Protein AF-A0A9X0CJM6-F1 (afdb_monomer_lite)

Secondary structure (DSSP, 8-state):
--------TTEEESS-TTHHHHHHHHHH--TT-HHHHHHHHHHTTT-EEEETT-SSEEEE--TTT-TTS-HHHHHHHIIIII-S-EEEEEEEE-SS--SEEEEEEETTT--EEEEEEPTTSSB-EEEEEESSHHHHHHH-----EEE--BS--STT--SS--HHHHHHHHHHHT-

Radius of gyration: 16.83 Å; chains: 1; bounding box: 58×31×42 Å

Foldseek 3Di:
DDDLPDFDPQKDWPDCPCVVVLLVLLLVQQLVDVVSLVVNLVVQAQTWIRGRVDPFIWGFHFCVGCVPDDPLNQVCCCVPPVVADKGWGTWGDDPDPDFTWTWIAGNVQQWIWIWTQDPQNQWTWIFGQARHSSRCRRVNGDRPDIDTDGPPPDPPPPGDPDVVVSVVVCVVSVD

pLDDT: mean 79.49, std 16.31, range [35.06, 95.75]

Structure (mmCIF, N/CA/C/O backbone):
data_AF-A0A9X0CJM6-F1
#
_entry.id   AF-A0A9X0CJM6-F1
#
loop_
_atom_site.group_PDB
_atom_site.id
_atom_site.type_symbol
_atom_site.label_atom_id
_atom_site.label_alt_id
_atom_site.label_comp_id
_atom_site.label_asym_id
_atom_site.label_entity_id
_atom_site.label_seq_id
_atom_site.pdbx_PDB_ins_code
_atom_site.Cartn_x
_atom_site.Cartn_y
_atom_site.Cartn_z
_atom_site.occupancy
_atom_site.B_iso_or_equiv
_atom_site.auth_seq_id
_atom_site.auth_comp_id
_atom_site.auth_asym_id
_atom_site.auth_atom_id
_atom_site.pdbx_PDB_model_num
ATOM 1 N N . MET A 1 1 ? -30.898 -2.591 -1.773 1.00 40.44 1 MET A N 1
ATOM 2 C CA . MET A 1 1 ? -30.148 -1.679 -0.890 1.00 40.44 1 MET A CA 1
ATOM 3 C C . MET A 1 1 ? -29.529 -2.550 0.181 1.00 40.44 1 MET A C 1
ATOM 5 O O . MET A 1 1 ? -30.269 -3.082 0.992 1.00 40.44 1 MET A O 1
ATOM 9 N N . ALA A 1 2 ? -28.234 -2.824 0.069 1.00 35.06 2 ALA A N 1
ATOM 10 C CA . ALA A 1 2 ? -27.467 -3.553 1.071 1.00 35.06 2 ALA A CA 1
ATOM 11 C C . ALA A 1 2 ? -26.334 -2.612 1.483 1.00 35.06 2 ALA A C 1
ATOM 13 O O . ALA A 1 2 ? -25.638 -2.110 0.599 1.00 35.06 2 ALA A O 1
ATOM 14 N N . ASP A 1 3 ? -26.249 -2.312 2.777 1.00 41.66 3 ASP A N 1
ATOM 15 C CA . ASP A 1 3 ? -25.261 -1.412 3.367 1.00 41.66 3 ASP A CA 1
ATOM 16 C C . ASP A 1 3 ? -23.844 -1.834 2.978 1.00 41.66 3 ASP A C 1
ATOM 18 O O . ASP A 1 3 ? -23.377 -2.927 3.289 1.00 41.66 3 ASP A O 1
ATOM 22 N N . SER A 1 4 ? -23.158 -0.948 2.265 1.00 44.81 4 SER A N 1
ATOM 23 C CA . SER A 1 4 ? -21.775 -1.098 1.818 1.00 44.81 4 SER A CA 1
ATOM 24 C C . SER A 1 4 ? -20.768 -0.606 2.867 1.00 44.81 4 SER A C 1
ATOM 26 O O . SER A 1 4 ? -19.720 -0.077 2.498 1.00 44.81 4 SER A O 1
ATOM 28 N N . ASP A 1 5 ? -21.076 -0.729 4.162 1.00 57.91 5 ASP A N 1
ATOM 29 C CA . ASP A 1 5 ? -20.301 -0.112 5.253 1.00 57.91 5 ASP A CA 1
ATOM 30 C C . ASP A 1 5 ? -19.555 -1.079 6.182 1.00 57.91 5 ASP A C 1
ATOM 32 O O . ASP A 1 5 ? -18.778 -0.624 7.022 1.00 57.91 5 ASP A O 1
ATOM 36 N N . ASP A 1 6 ? -19.656 -2.392 5.974 1.00 79.75 6 ASP A N 1
ATOM 37 C CA . ASP A 1 6 ? -18.930 -3.346 6.812 1.00 79.75 6 ASP A CA 1
ATOM 38 C C . ASP A 1 6 ? -17.485 -3.549 6.335 1.00 79.75 6 ASP A C 1
ATOM 40 O O . ASP A 1 6 ? -17.207 -4.089 5.259 1.00 79.75 6 ASP A O 1
ATOM 44 N N . ILE A 1 7 ? -16.540 -3.119 7.175 1.00 87.50 7 ILE A N 1
ATOM 45 C CA . ILE A 1 7 ? -15.137 -3.528 7.088 1.00 87.50 7 ILE A CA 1
ATOM 46 C C . ILE A 1 7 ? -15.078 -5.050 7.233 1.00 87.50 7 ILE A C 1
ATOM 48 O O . ILE A 1 7 ? -15.658 -5.611 8.164 1.00 87.50 7 ILE A O 1
ATOM 52 N N . SER A 1 8 ? -14.354 -5.713 6.331 1.00 87.56 8 SER A N 1
ATOM 53 C CA . SER A 1 8 ? -14.168 -7.162 6.358 1.00 87.56 8 SER A CA 1
ATOM 54 C C . SER A 1 8 ? -13.665 -7.621 7.725 1.00 87.56 8 SER A C 1
ATOM 56 O O . SER A 1 8 ? -12.760 -7.017 8.309 1.00 87.56 8 SER A O 1
ATOM 58 N N . SER A 1 9 ? -14.161 -8.771 8.186 1.00 87.25 9 SER A N 1
ATOM 59 C CA . SER A 1 9 ? -13.638 -9.457 9.372 1.00 87.25 9 SER A CA 1
ATOM 60 C C . SER A 1 9 ? -12.164 -9.858 9.237 1.00 87.25 9 SER A C 1
ATOM 62 O O . SER A 1 9 ? -11.556 -10.279 10.215 1.00 87.25 9 SER A O 1
ATOM 64 N N . SER A 1 10 ? -11.578 -9.728 8.042 1.00 88.44 10 SER A N 1
ATOM 65 C CA . SER A 1 10 ? -10.143 -9.886 7.812 1.00 88.44 10 SER A CA 1
ATOM 66 C C . SER A 1 10 ? -9.292 -8.833 8.524 1.00 88.44 10 SER A C 1
ATOM 68 O O . SER A 1 10 ? -8.096 -9.067 8.670 1.00 88.44 10 SER A O 1
ATOM 70 N N . PHE A 1 11 ? -9.859 -7.699 8.949 1.00 91.38 11 PHE A N 1
ATOM 71 C CA . PHE A 1 11 ? -9.109 -6.603 9.562 1.00 91.38 11 PHE A CA 1
ATOM 72 C C . PHE A 1 11 ? -9.387 -6.467 11.053 1.00 91.38 11 PHE A C 1
ATOM 74 O O . PHE A 1 11 ? -10.519 -6.228 11.483 1.00 91.38 11 PHE A O 1
ATOM 81 N N . GLN A 1 12 ? -8.319 -6.503 11.840 1.00 91.75 12 GLN A N 1
ATOM 82 C CA . GLN A 1 12 ? -8.362 -6.222 13.265 1.00 91.75 12 GLN A CA 1
ATOM 83 C C . GLN A 1 12 ? -7.329 -5.152 13.614 1.00 91.75 12 GLN A C 1
ATOM 85 O O . GLN A 1 12 ? -6.145 -5.293 13.333 1.00 91.75 12 GLN A O 1
ATOM 90 N N . LEU A 1 13 ? -7.778 -4.069 14.248 1.00 92.25 13 LEU A N 1
ATOM 91 C CA . LEU A 1 13 ? -6.876 -3.073 14.820 1.00 92.25 13 LEU A CA 1
ATOM 92 C C . LEU A 1 13 ? -6.300 -3.651 16.121 1.00 92.25 13 LEU A C 1
ATOM 94 O O . LEU A 1 13 ? -7.068 -4.120 16.963 1.00 92.25 13 LEU A O 1
ATOM 98 N N . ALA A 1 14 ? -4.973 -3.664 16.268 1.00 90.38 14 ALA A N 1
ATOM 99 C CA . ALA A 1 14 ? -4.318 -4.235 17.450 1.00 90.38 14 ALA A CA 1
ATOM 100 C C . ALA A 1 14 ? -4.677 -3.465 18.732 1.00 90.38 14 ALA A C 1
ATOM 102 O O . ALA A 1 14 ? -4.882 -4.066 19.783 1.00 90.38 14 ALA A O 1
ATOM 103 N N . ASP A 1 15 ? -4.799 -2.143 18.614 1.00 89.81 15 ASP A N 1
ATOM 104 C CA . ASP A 1 15 ? -5.375 -1.276 19.634 1.00 89.81 15 ASP A CA 1
ATOM 105 C C . ASP A 1 15 ? -6.744 -0.776 19.138 1.00 89.81 15 ASP A C 1
ATOM 107 O O . ASP A 1 15 ? -6.785 -0.015 18.171 1.00 89.81 15 ASP A O 1
ATOM 111 N N . PRO A 1 16 ? -7.864 -1.211 19.743 1.00 86.25 16 PRO A N 1
ATOM 112 C CA . PRO A 1 16 ? -9.210 -0.933 19.248 1.00 86.25 16 PRO A CA 1
ATOM 113 C C . PRO A 1 16 ? -9.686 0.508 19.485 1.00 86.25 16 PRO A C 1
ATOM 115 O O . PRO A 1 16 ? -10.790 0.845 19.046 1.00 86.25 16 PRO A O 1
ATOM 118 N N . GLU A 1 17 ? -8.909 1.354 20.165 1.00 89.69 17 GLU A N 1
ATOM 119 C CA . GLU A 1 17 ? -9.258 2.763 20.352 1.00 89.69 17 GLU A CA 1
ATOM 120 C C . GLU A 1 17 ? -9.481 3.464 19.000 1.00 89.69 17 GLU A C 1
ATOM 122 O O . GLU A 1 17 ? -8.700 3.298 18.058 1.00 89.69 17 GLU A O 1
ATOM 127 N N . ASP A 1 18 ? -10.576 4.226 18.899 1.00 87.31 18 ASP A N 1
ATOM 128 C CA . ASP A 1 18 ? -10.994 4.960 17.698 1.00 87.31 18 ASP A CA 1
ATOM 129 C C . ASP A 1 18 ? -11.147 4.109 16.421 1.00 87.31 18 ASP A C 1
ATOM 131 O O . ASP A 1 18 ? -11.126 4.648 15.309 1.00 87.31 18 ASP A O 1
ATOM 135 N N . LYS A 1 19 ? -11.366 2.790 16.551 1.00 90.12 19 LYS A N 1
ATOM 136 C CA . LYS A 1 19 ? -11.514 1.849 15.423 1.00 90.12 19 LYS A CA 1
ATOM 137 C C . LYS A 1 19 ? -12.444 2.366 14.319 1.00 90.12 19 LYS A C 1
ATOM 139 O O . LYS A 1 19 ? -12.079 2.339 13.144 1.00 90.12 19 LYS A O 1
ATOM 144 N N . GLU A 1 20 ? -13.637 2.835 14.677 1.00 90.56 20 GLU A N 1
ATOM 145 C CA . GLU A 1 20 ? -14.625 3.328 13.707 1.00 90.56 20 GLU A CA 1
ATOM 146 C C . GLU A 1 20 ? -14.107 4.550 12.942 1.00 90.56 20 GLU A C 1
ATOM 148 O O . GLU A 1 20 ? -14.182 4.603 11.714 1.00 90.56 20 GLU A O 1
ATOM 153 N N . ARG A 1 21 ? -13.504 5.509 13.656 1.00 92.44 21 ARG A N 1
ATOM 154 C CA . ARG A 1 21 ? -12.935 6.723 13.062 1.00 92.44 21 ARG A CA 1
ATOM 155 C C . ARG A 1 21 ? -11.744 6.398 12.162 1.00 92.44 21 ARG A C 1
ATOM 157 O O . ARG A 1 21 ? -11.639 6.967 11.075 1.00 92.44 21 ARG A O 1
ATOM 164 N N . PHE A 1 22 ? -10.882 5.476 12.590 1.00 94.56 22 PHE A N 1
ATOM 165 C CA . PHE A 1 22 ? -9.747 4.989 11.811 1.00 94.56 22 PHE A CA 1
ATOM 166 C C . PHE A 1 22 ? -10.204 4.421 10.464 1.00 94.56 22 PHE A C 1
ATOM 168 O O . PHE A 1 22 ? -9.774 4.900 9.413 1.00 94.56 22 PHE A O 1
ATOM 175 N N . PHE A 1 23 ? -11.123 3.451 10.476 1.00 93.25 23 PHE A N 1
ATOM 176 C CA . PHE A 1 23 ? -11.592 2.815 9.245 1.00 93.25 23 PHE A CA 1
ATOM 177 C C . PHE A 1 23 ? -12.414 3.759 8.365 1.00 93.25 23 PHE A C 1
ATOM 179 O O . PHE A 1 23 ? -12.264 3.727 7.144 1.00 93.25 23 PHE A O 1
ATOM 186 N N . ALA A 1 24 ? -13.220 4.648 8.955 1.00 91.62 24 ALA A N 1
ATOM 187 C CA . ALA A 1 24 ? -13.959 5.660 8.202 1.00 91.62 24 ALA A CA 1
ATOM 188 C C . ALA A 1 24 ? -13.023 6.609 7.438 1.00 91.62 24 ALA A C 1
ATOM 190 O O . ALA A 1 24 ? -13.311 6.970 6.294 1.00 91.62 24 ALA A O 1
ATOM 191 N N . ARG A 1 25 ? -11.892 6.994 8.048 1.00 94.19 25 ARG A N 1
ATOM 192 C CA . AR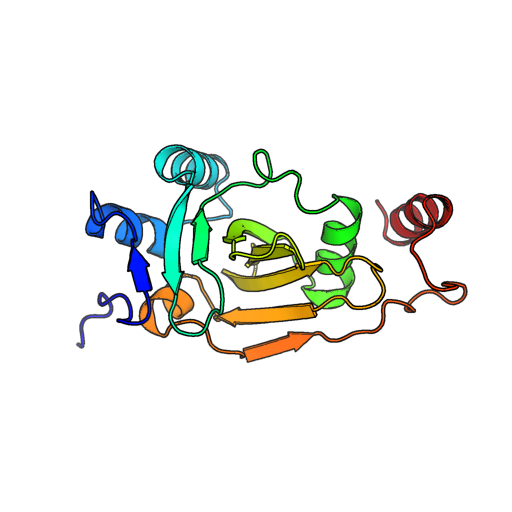G A 1 25 ? -10.871 7.814 7.384 1.00 94.19 25 ARG A CA 1
ATOM 193 C C . ARG A 1 25 ? -10.071 7.027 6.358 1.00 94.19 25 ARG A C 1
ATOM 195 O O . ARG A 1 25 ? -9.908 7.521 5.251 1.00 94.19 25 ARG A O 1
ATOM 202 N N . LEU A 1 26 ? -9.637 5.806 6.674 1.00 93.38 26 LEU A N 1
ATOM 203 C CA . LEU A 1 26 ? -8.869 4.977 5.741 1.00 93.38 26 LEU A CA 1
ATOM 204 C C . LEU A 1 26 ? -9.677 4.636 4.476 1.00 93.38 26 LEU A C 1
ATOM 206 O O . LEU A 1 26 ? -9.142 4.704 3.374 1.00 93.38 26 LEU A O 1
ATOM 210 N N . LYS A 1 27 ? -10.978 4.343 4.611 1.00 90.69 27 LYS A N 1
ATOM 211 C CA . LYS A 1 27 ? -11.883 4.070 3.477 1.00 90.69 27 LYS A CA 1
ATOM 212 C C . LYS A 1 27 ? -12.010 5.259 2.522 1.00 90.69 27 LYS A C 1
ATOM 214 O O . LYS A 1 27 ? -12.133 5.061 1.318 1.00 90.69 27 LYS A O 1
ATOM 219 N N . LYS A 1 28 ? -11.994 6.484 3.055 1.00 89.94 28 LYS A N 1
ATOM 220 C CA . LYS A 1 28 ? -12.171 7.733 2.295 1.00 89.94 28 LYS A CA 1
ATOM 221 C C . LYS A 1 28 ? -10.856 8.426 1.939 1.00 89.94 28 LYS A C 1
ATOM 223 O O . LYS A 1 28 ? -10.901 9.506 1.362 1.00 89.94 28 LYS A O 1
ATOM 228 N N . LEU A 1 29 ? -9.719 7.818 2.280 1.00 93.12 29 LEU A N 1
ATOM 229 C CA . LEU A 1 29 ? -8.408 8.435 2.157 1.00 93.12 29 LEU A CA 1
ATOM 230 C C . LEU A 1 29 ? -8.088 8.768 0.699 1.00 93.12 29 LEU A C 1
ATOM 232 O O . LEU A 1 29 ? -7.868 7.876 -0.127 1.00 93.12 29 LEU A O 1
ATOM 236 N N . ASN A 1 30 ? -7.995 10.058 0.392 1.00 92.19 30 ASN A N 1
ATOM 237 C CA . ASN A 1 30 ? -7.549 10.516 -0.913 1.00 92.19 30 ASN A CA 1
ATOM 238 C C . ASN A 1 30 ? -6.025 10.689 -0.949 1.00 92.19 30 ASN A C 1
ATOM 240 O O . ASN A 1 30 ? -5.483 11.732 -0.585 1.00 92.19 30 ASN A O 1
ATOM 244 N N . VAL A 1 31 ? -5.323 9.688 -1.480 1.00 93.25 31 VAL A N 1
ATOM 245 C CA . VAL A 1 31 ? -3.854 9.709 -1.605 1.00 93.25 31 VAL A CA 1
ATOM 246 C C . VAL A 1 31 ? -3.313 10.756 -2.592 1.00 93.25 31 VAL A C 1
ATOM 248 O O . VAL A 1 31 ? -2.110 11.027 -2.607 1.00 93.25 31 VAL A O 1
ATOM 251 N N . ASN A 1 32 ? -4.179 11.370 -3.407 1.00 93.62 32 ASN A N 1
ATOM 252 C CA . ASN A 1 32 ? -3.818 12.493 -4.276 1.00 93.62 32 ASN A CA 1
ATOM 253 C C . ASN A 1 32 ? -3.865 13.847 -3.562 1.00 93.62 32 ASN A C 1
ATOM 255 O O . ASN A 1 32 ? -3.411 14.835 -4.134 1.00 93.62 32 ASN A O 1
ATOM 259 N N . ASN A 1 33 ? -4.393 13.904 -2.337 1.00 94.50 33 ASN A N 1
ATOM 260 C CA . ASN A 1 33 ? -4.401 15.091 -1.494 1.00 94.50 33 ASN A CA 1
ATOM 261 C C . ASN A 1 33 ? -3.284 14.975 -0.438 1.00 94.50 33 ASN A C 1
ATOM 263 O O . ASN A 1 33 ? -3.477 14.302 0.577 1.00 94.50 33 ASN A O 1
ATOM 267 N N . PRO A 1 34 ? -2.113 15.617 -0.632 1.00 91.44 34 PRO A N 1
ATOM 268 C CA . PRO A 1 34 ? -0.973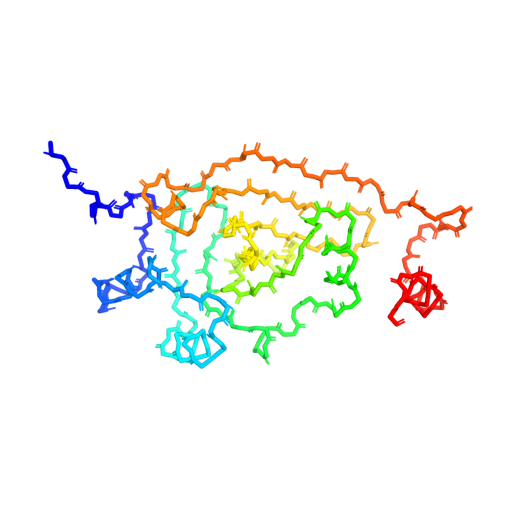 15.437 0.265 1.00 91.44 34 PRO A CA 1
ATOM 269 C C . PRO A 1 34 ? -1.269 15.864 1.702 1.00 91.44 34 PRO A C 1
ATOM 271 O O . PRO A 1 34 ? -0.795 15.224 2.632 1.00 91.44 34 PRO A O 1
ATOM 274 N N . SER A 1 35 ? -2.068 16.915 1.902 1.00 93.38 35 SER A N 1
ATOM 275 C CA . SER A 1 35 ? -2.432 17.387 3.241 1.00 93.38 35 SER A CA 1
ATOM 276 C C . SER A 1 35 ? -3.277 16.365 4.000 1.00 93.38 35 SER A C 1
ATOM 278 O O . SER A 1 35 ? -3.056 16.142 5.187 1.00 93.38 35 SER A O 1
ATOM 280 N N . GLU A 1 36 ? -4.223 15.722 3.317 1.00 93.88 36 GLU A N 1
ATOM 281 C CA . GLU A 1 36 ? -5.077 14.686 3.903 1.00 93.88 36 GLU A CA 1
ATOM 282 C C . GLU A 1 36 ? -4.300 13.400 4.181 1.00 93.88 36 GLU A C 1
ATOM 284 O O . GLU A 1 36 ? -4.426 12.836 5.268 1.00 93.88 36 GLU A O 1
ATOM 289 N N . LEU A 1 37 ? -3.461 12.976 3.230 1.00 93.88 37 LEU A N 1
ATOM 290 C CA . LEU A 1 37 ? -2.581 11.825 3.398 1.00 93.88 37 LEU A CA 1
ATOM 291 C C . LEU A 1 37 ? -1.625 12.026 4.574 1.00 93.88 37 LEU A C 1
ATOM 293 O O . LEU A 1 37 ? -1.553 11.165 5.445 1.00 93.88 37 LEU A O 1
ATOM 297 N N . ASN A 1 38 ? -0.934 13.166 4.632 1.00 93.44 38 ASN A N 1
ATOM 298 C CA . ASN A 1 38 ? 0.005 13.455 5.713 1.00 93.44 38 ASN A CA 1
ATOM 299 C C . ASN A 1 38 ? -0.717 13.515 7.063 1.00 93.44 38 ASN A C 1
ATOM 301 O O . ASN A 1 38 ? -0.288 12.850 7.995 1.00 93.44 38 ASN A O 1
ATOM 305 N N . SER A 1 39 ? -1.867 14.198 7.149 1.00 94.69 39 SER A N 1
ATOM 306 C CA . SER A 1 39 ? -2.665 14.213 8.382 1.00 94.69 39 SER A CA 1
ATOM 307 C C . SER A 1 39 ? -3.094 12.810 8.813 1.00 94.69 39 SER A C 1
ATOM 309 O O . SER A 1 39 ? -3.018 12.494 9.994 1.00 94.69 39 SER A O 1
ATOM 311 N N . PHE A 1 40 ? -3.539 11.952 7.890 1.00 95.50 40 PHE A N 1
ATOM 312 C CA . PHE A 1 40 ? -3.897 10.574 8.232 1.00 95.50 40 PHE A CA 1
ATOM 313 C C . PHE A 1 40 ? -2.693 9.794 8.772 1.00 95.50 40 PHE A C 1
ATOM 315 O O . PHE A 1 40 ? -2.812 9.094 9.777 1.00 95.50 40 PHE A O 1
ATOM 322 N N . LEU A 1 41 ? -1.544 9.914 8.106 1.00 94.00 41 LEU A N 1
ATOM 323 C CA . LEU A 1 41 ? -0.320 9.217 8.490 1.00 94.00 41 LEU A CA 1
ATOM 324 C C . LEU A 1 41 ? 0.228 9.707 9.829 1.00 94.00 41 LEU A C 1
ATOM 326 O O . LEU A 1 41 ? 0.737 8.882 10.578 1.00 94.00 41 LEU A O 1
ATOM 330 N N . ASP A 1 42 ? 0.090 10.993 10.145 1.00 93.56 42 ASP A N 1
ATOM 331 C CA . ASP A 1 42 ? 0.492 11.564 11.432 1.00 93.56 42 ASP A CA 1
ATOM 332 C C . ASP A 1 42 ? -0.449 11.117 12.560 1.00 93.56 42 ASP A C 1
ATOM 334 O O . ASP A 1 42 ? 0.012 10.667 13.610 1.00 93.56 42 ASP A O 1
ATOM 338 N N . ASP A 1 43 ? -1.764 11.168 12.327 1.00 94.12 43 ASP A N 1
ATOM 339 C CA . ASP A 1 43 ? -2.780 10.823 13.331 1.00 94.12 43 ASP A CA 1
ATOM 340 C C . ASP A 1 43 ? -2.775 9.328 13.694 1.00 94.12 43 ASP A C 1
ATOM 342 O O . ASP A 1 43 ? -3.096 8.953 14.823 1.00 94.12 43 ASP A O 1
ATOM 346 N N . TYR A 1 44 ? -2.436 8.460 12.737 1.00 94.31 44 TYR A N 1
ATOM 347 C CA . TYR A 1 44 ? -2.497 7.003 12.900 1.00 94.31 44 TYR A CA 1
ATOM 348 C C . TYR A 1 44 ? -1.149 6.310 12.748 1.00 94.31 44 TYR A C 1
ATOM 350 O O . TYR A 1 44 ? -1.096 5.088 12.589 1.00 94.31 44 TYR A O 1
ATOM 358 N N . LYS A 1 45 ? -0.055 7.066 12.822 1.00 91.88 45 LYS A N 1
ATOM 359 C CA . LYS A 1 45 ? 1.301 6.534 12.749 1.00 91.88 45 LYS A CA 1
ATOM 360 C C . LYS A 1 45 ? 1.489 5.379 13.733 1.00 91.88 45 LYS A C 1
ATOM 362 O O . LYS A 1 45 ? 1.105 5.465 14.897 1.00 91.88 45 LYS A O 1
ATOM 367 N N . TYR A 1 46 ? 2.091 4.294 13.264 1.00 91.56 46 TYR A N 1
ATOM 368 C CA . TYR A 1 46 ? 2.357 3.067 14.016 1.00 91.56 46 TYR A CA 1
ATOM 369 C C . TYR A 1 46 ? 1.127 2.290 14.499 1.00 91.56 46 TYR A C 1
ATOM 371 O O . TYR A 1 46 ? 1.292 1.263 15.166 1.00 91.56 46 TYR A O 1
ATOM 379 N N . ARG A 1 47 ? -0.096 2.699 14.130 1.00 92.94 47 ARG A N 1
ATOM 380 C CA . ARG A 1 47 ? -1.275 1.846 14.317 1.00 92.94 47 ARG A CA 1
ATOM 381 C C . ARG A 1 47 ? -1.054 0.550 13.541 1.00 92.94 47 ARG A C 1
ATOM 383 O O . ARG A 1 47 ? -0.689 0.571 12.364 1.00 92.94 47 ARG A O 1
ATOM 390 N N . LYS A 1 48 ? -1.259 -0.574 14.225 1.00 93.94 48 LYS A N 1
ATOM 391 C CA . LYS A 1 48 ? -1.078 -1.912 13.660 1.00 93.94 48 LYS A CA 1
ATOM 392 C C . LYS A 1 48 ? -2.423 -2.514 13.298 1.00 93.94 48 LYS A C 1
ATOM 394 O O . LYS A 1 48 ? -3.332 -2.577 14.129 1.00 93.94 48 LYS A O 1
ATOM 399 N N . LEU A 1 49 ? -2.516 -2.975 12.064 1.00 92.94 49 LEU A N 1
ATOM 400 C CA . LEU A 1 49 ? -3.639 -3.703 11.515 1.00 92.94 49 LEU A CA 1
ATOM 401 C C . LEU A 1 49 ? -3.205 -5.155 11.321 1.00 92.94 49 LEU A C 1
ATOM 403 O O . LEU A 1 49 ? -2.358 -5.458 10.484 1.00 92.94 49 LEU A O 1
ATOM 407 N N . ILE A 1 50 ? -3.797 -6.051 12.096 1.00 92.38 50 ILE A N 1
ATOM 408 C CA . ILE A 1 50 ? -3.686 -7.489 11.890 1.00 92.38 50 ILE A CA 1
ATOM 409 C C . ILE A 1 50 ? -4.601 -7.814 10.709 1.00 92.38 50 ILE A C 1
ATOM 411 O O . ILE A 1 50 ? -5.817 -7.595 10.775 1.00 92.38 50 ILE A O 1
ATOM 415 N N . VAL A 1 51 ? -4.012 -8.281 9.609 1.00 91.00 51 VAL A N 1
ATOM 416 C CA . VAL A 1 51 ? -4.731 -8.555 8.361 1.00 91.00 51 VAL A CA 1
ATOM 417 C C . VAL A 1 51 ? -4.707 -10.048 8.078 1.00 91.00 51 VAL A C 1
ATOM 419 O O . VAL A 1 51 ? -3.668 -10.627 7.773 1.00 91.00 51 VAL A O 1
ATOM 422 N N . THR A 1 52 ? -5.875 -10.680 8.127 1.00 86.25 52 THR A N 1
ATOM 423 C CA . THR A 1 52 ? -6.029 -12.081 7.729 1.00 86.25 52 THR A CA 1
ATOM 424 C C . THR A 1 52 ? -5.705 -12.220 6.242 1.00 86.25 52 THR A C 1
ATOM 426 O O . THR A 1 52 ? -6.327 -11.563 5.408 1.00 86.25 52 THR A O 1
ATOM 429 N N . GLY A 1 53 ? -4.738 -13.079 5.915 1.00 79.81 53 GLY A N 1
ATOM 430 C CA . GLY A 1 53 ? -4.197 -13.237 4.560 1.00 79.81 53 GLY A CA 1
ATOM 431 C C . GLY A 1 53 ? -2.807 -12.625 4.380 1.00 79.81 53 GLY A C 1
ATOM 432 O O . GLY A 1 53 ? -2.129 -12.962 3.412 1.00 79.81 53 GLY A O 1
ATOM 433 N N . PHE A 1 54 ? -2.348 -11.795 5.320 1.00 84.81 54 PHE A N 1
ATOM 434 C CA . PHE A 1 54 ? -0.937 -11.439 5.443 1.00 84.81 54 PHE A CA 1
ATOM 435 C C . PHE A 1 54 ? -0.269 -12.285 6.522 1.00 84.81 54 PHE A C 1
ATOM 437 O O . PHE A 1 54 ? -0.874 -12.628 7.535 1.00 84.81 54 PHE A O 1
ATOM 444 N N . ASN A 1 55 ? 1.013 -12.581 6.320 1.00 81.69 55 ASN A N 1
ATOM 445 C CA . ASN A 1 55 ? 1.847 -13.244 7.327 1.00 81.69 55 ASN A CA 1
ATOM 446 C C . ASN A 1 55 ? 2.426 -12.249 8.352 1.00 81.69 55 ASN A C 1
ATOM 448 O O . ASN A 1 55 ? 3.244 -12.626 9.189 1.00 81.69 55 ASN A O 1
ATOM 452 N N . ARG A 1 56 ? 2.069 -10.966 8.231 1.00 88.31 56 ARG A N 1
ATOM 453 C CA . ARG A 1 56 ? 2.657 -9.827 8.936 1.00 88.31 56 ARG A CA 1
ATOM 454 C C . ARG A 1 56 ? 1.602 -8.761 9.189 1.00 88.31 56 ARG A C 1
ATOM 456 O O . ARG A 1 56 ? 0.639 -8.650 8.429 1.00 88.31 56 ARG A O 1
ATOM 463 N N . ASP A 1 57 ? 1.827 -7.951 10.214 1.00 91.31 57 ASP A N 1
ATOM 464 C CA . ASP A 1 57 ? 0.926 -6.856 10.552 1.00 91.31 57 ASP A CA 1
ATOM 465 C C . ASP A 1 57 ? 1.179 -5.668 9.626 1.00 91.31 57 ASP A C 1
ATOM 467 O O . ASP A 1 57 ? 2.324 -5.278 9.396 1.00 91.31 57 ASP A O 1
ATOM 471 N N . LEU A 1 58 ? 0.112 -5.044 9.133 1.00 93.19 58 LEU A N 1
ATOM 472 C CA . LEU A 1 58 ? 0.208 -3.771 8.431 1.00 93.19 58 LEU A CA 1
ATOM 473 C C . LEU A 1 58 ? 0.364 -2.647 9.454 1.00 93.19 58 LEU A C 1
ATOM 475 O O . LEU A 1 58 ? -0.546 -2.360 10.229 1.00 93.19 58 LEU A O 1
ATOM 479 N N . VAL A 1 59 ? 1.509 -1.983 9.434 1.00 93.25 59 VAL A N 1
ATOM 480 C CA . VAL A 1 59 ? 1.804 -0.822 10.270 1.00 93.25 59 VAL A CA 1
ATOM 481 C C . VAL A 1 59 ? 1.626 0.440 9.442 1.00 93.25 59 VAL A C 1
ATOM 483 O O . VAL A 1 59 ? 2.283 0.604 8.412 1.00 93.25 59 VAL A O 1
ATOM 486 N N . ILE A 1 60 ? 0.752 1.338 9.893 1.00 94.06 60 ILE A N 1
ATOM 487 C CA . ILE A 1 60 ? 0.516 2.619 9.223 1.00 94.06 60 ILE A CA 1
ATOM 488 C C . ILE A 1 60 ? 1.738 3.512 9.403 1.00 94.06 60 ILE A C 1
ATOM 490 O O . ILE A 1 60 ? 2.108 3.877 10.519 1.00 94.06 60 ILE A O 1
ATOM 494 N N . VAL A 1 61 ? 2.388 3.850 8.296 1.00 91.25 61 VAL A N 1
ATOM 495 C CA . VAL A 1 61 ? 3.576 4.700 8.287 1.00 91.25 61 VAL A CA 1
ATOM 496 C C . VAL A 1 61 ? 3.771 5.298 6.899 1.00 91.25 61 VAL A C 1
ATOM 498 O O . VAL A 1 61 ? 3.550 4.642 5.879 1.00 91.25 61 VAL A O 1
ATOM 501 N N . GLY A 1 62 ? 4.161 6.570 6.875 1.00 85.19 62 GLY A N 1
ATOM 502 C CA . GLY A 1 62 ? 4.500 7.289 5.657 1.00 85.19 62 GLY A CA 1
ATOM 503 C C . GLY A 1 62 ? 5.956 7.108 5.254 1.00 85.19 62 GLY A C 1
ATOM 504 O O . GLY A 1 62 ? 6.819 6.799 6.074 1.00 85.19 62 GLY A O 1
ATOM 505 N N . ARG A 1 63 ? 6.250 7.423 3.994 1.00 80.25 63 ARG A N 1
ATOM 506 C CA . ARG A 1 63 ? 7.600 7.311 3.426 1.00 80.25 63 ARG A CA 1
ATOM 507 C C . ARG A 1 63 ? 8.676 8.075 4.205 1.00 80.25 63 ARG A C 1
ATOM 509 O O . ARG A 1 63 ? 9.786 7.583 4.338 1.00 80.25 63 ARG A O 1
ATOM 516 N N . ASN A 1 64 ? 8.352 9.251 4.744 1.00 72.06 64 ASN A N 1
ATOM 517 C CA . ASN A 1 64 ? 9.315 10.081 5.484 1.00 72.06 64 ASN A CA 1
ATOM 518 C C . ASN A 1 64 ? 9.827 9.411 6.770 1.00 72.06 64 ASN A C 1
ATOM 520 O O . ASN A 1 64 ? 10.851 9.808 7.311 1.00 72.06 64 ASN A O 1
ATOM 524 N N . GLU A 1 65 ? 9.096 8.41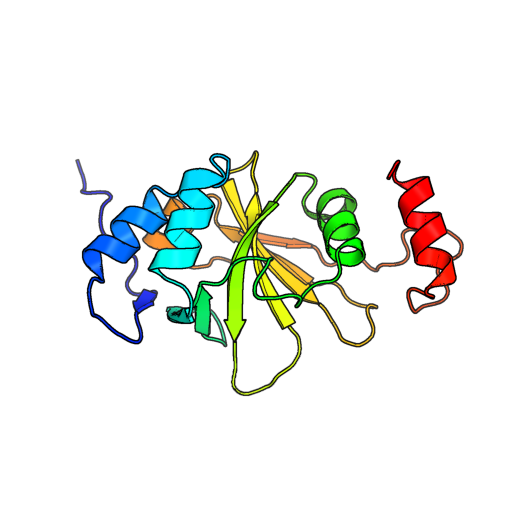4 7.259 1.00 68.94 65 GLU A N 1
ATOM 525 C CA . GLU A 1 65 ? 9.290 7.771 8.560 1.00 68.94 65 GLU A CA 1
ATOM 526 C C . GLU A 1 65 ? 9.755 6.323 8.415 1.00 68.94 65 GLU A C 1
ATOM 528 O O . GLU A 1 65 ? 10.298 5.722 9.339 1.00 68.94 65 GLU A O 1
ATOM 533 N N . SER A 1 66 ? 9.559 5.771 7.223 1.00 63.25 66 SER A N 1
ATOM 534 C CA . SER A 1 66 ? 10.090 4.499 6.788 1.00 63.25 66 SER A CA 1
ATOM 535 C C . SER A 1 66 ? 10.994 4.778 5.587 1.00 63.25 66 SER A C 1
ATOM 537 O O . SER A 1 66 ? 10.563 4.629 4.442 1.00 63.25 66 SER A O 1
ATOM 539 N N . THR A 1 67 ? 12.254 5.165 5.817 1.00 62.34 67 THR A N 1
ATOM 540 C CA . THR A 1 67 ? 13.324 5.167 4.788 1.00 62.34 67 THR A CA 1
ATOM 541 C C . THR A 1 67 ? 13.688 3.732 4.390 1.00 62.34 67 THR A C 1
ATOM 543 O O . THR A 1 67 ? 14.846 3.332 4.370 1.00 62.34 67 THR A O 1
ATOM 546 N N . VAL A 1 68 ? 12.656 2.922 4.215 1.00 68.69 68 VAL A N 1
ATOM 547 C CA . VAL A 1 68 ? 12.688 1.477 4.140 1.00 68.69 68 VAL A CA 1
ATOM 548 C C . VAL A 1 68 ? 12.963 1.044 2.712 1.00 68.69 68 VAL A C 1
ATOM 550 O O . VAL A 1 68 ? 13.656 0.060 2.523 1.00 68.69 68 VAL A O 1
ATOM 553 N N . PHE A 1 69 ? 12.466 1.814 1.742 1.00 75.31 69 PHE A N 1
ATOM 554 C CA . PHE A 1 69 ? 12.675 1.579 0.322 1.00 75.31 69 PHE A CA 1
ATOM 555 C C . PHE A 1 69 ? 13.524 2.700 -0.250 1.00 75.31 69 PHE A C 1
ATOM 557 O O . PHE A 1 69 ? 13.225 3.882 -0.038 1.00 75.31 69 PHE A O 1
ATOM 564 N N . GLU A 1 70 ? 14.554 2.339 -1.008 1.00 75.62 70 GLU A N 1
ATOM 565 C CA . GLU A 1 70 ? 15.343 3.321 -1.737 1.00 75.62 70 GLU A CA 1
ATOM 566 C C . GLU A 1 70 ? 14.497 4.026 -2.811 1.00 75.62 70 GLU A C 1
ATOM 568 O O . GLU A 1 70 ? 13.674 3.415 -3.504 1.00 75.62 70 GLU A O 1
ATOM 573 N N . ASP A 1 71 ? 14.744 5.325 -3.009 1.00 78.44 71 ASP A N 1
ATOM 574 C CA . ASP A 1 71 ? 14.058 6.116 -4.035 1.00 78.44 71 ASP A CA 1
ATOM 575 C C . ASP A 1 71 ? 14.209 5.504 -5.426 1.00 78.44 71 ASP A C 1
ATOM 577 O O . ASP A 1 71 ? 13.254 5.487 -6.203 1.00 78.44 71 ASP A O 1
ATOM 581 N N . PHE A 1 72 ? 15.388 4.952 -5.703 1.00 76.00 72 PHE A N 1
ATOM 582 C CA . PHE A 1 72 ? 15.698 4.249 -6.936 1.00 76.00 72 PHE A CA 1
ATOM 583 C C . PHE A 1 72 ? 14.773 3.041 -7.168 1.00 76.00 72 PHE A C 1
ATOM 585 O O . PHE A 1 72 ? 14.103 2.976 -8.202 1.00 76.00 72 PHE A O 1
ATOM 592 N N . THR A 1 73 ? 14.689 2.124 -6.195 1.00 77.88 73 THR A N 1
ATOM 593 C CA . THR A 1 73 ? 13.839 0.923 -6.252 1.00 77.88 73 THR A CA 1
ATOM 594 C C . THR A 1 73 ? 12.387 1.304 -6.542 1.00 77.88 73 THR A C 1
ATOM 596 O O . THR A 1 73 ? 11.748 0.743 -7.437 1.00 77.88 73 THR A O 1
ATOM 599 N N . LEU A 1 74 ? 11.882 2.346 -5.875 1.00 82.88 74 LEU A N 1
ATOM 600 C CA . LEU A 1 74 ? 10.519 2.812 -6.099 1.00 82.88 74 LEU A CA 1
ATOM 601 C C . LEU A 1 74 ? 10.301 3.358 -7.518 1.00 82.88 74 LEU A C 1
ATOM 603 O O . LEU A 1 74 ? 9.252 3.100 -8.109 1.00 82.88 74 LEU A O 1
ATOM 607 N N . GLN A 1 75 ? 11.250 4.111 -8.083 1.00 82.06 75 GLN A N 1
ATOM 608 C CA . GLN A 1 75 ? 11.122 4.606 -9.461 1.00 82.06 75 GLN A CA 1
ATOM 609 C C . GLN A 1 75 ? 11.087 3.456 -10.474 1.00 82.06 75 GLN A C 1
ATOM 611 O O . GLN A 1 75 ? 10.303 3.492 -11.426 1.00 82.06 75 GLN A O 1
ATOM 616 N N . VAL A 1 76 ? 11.870 2.401 -10.239 1.00 79.56 76 VAL A N 1
ATOM 617 C CA . VAL A 1 76 ? 11.837 1.178 -11.054 1.00 79.56 76 VAL A CA 1
ATOM 618 C C . VAL A 1 76 ? 10.462 0.508 -10.972 1.00 79.56 76 VAL A C 1
ATOM 620 O O . VAL A 1 76 ? 9.884 0.182 -12.013 1.00 79.56 76 VAL A O 1
ATOM 623 N N . TRP A 1 77 ? 9.894 0.351 -9.773 1.00 84.62 77 TRP A N 1
ATOM 624 C CA . TRP A 1 77 ? 8.557 -0.227 -9.585 1.00 84.62 77 TRP A CA 1
ATOM 625 C C . TRP A 1 77 ? 7.475 0.571 -10.309 1.00 84.62 77 TRP A C 1
ATOM 627 O O . TRP A 1 77 ? 6.704 0.003 -11.087 1.00 84.62 77 TRP A O 1
ATOM 637 N N . LYS A 1 78 ? 7.460 1.893 -10.111 1.00 87.44 78 LYS A N 1
ATOM 638 C CA . LYS A 1 78 ? 6.520 2.805 -10.774 1.00 87.44 78 LYS A CA 1
ATOM 639 C C . LYS A 1 78 ? 6.595 2.701 -12.289 1.00 87.44 78 LYS A C 1
ATOM 641 O O . LYS A 1 78 ? 5.560 2.691 -12.937 1.00 87.44 78 LYS A O 1
ATOM 646 N N . LYS A 1 79 ? 7.796 2.606 -12.862 1.00 82.50 79 LYS A N 1
ATOM 647 C CA . LYS A 1 79 ? 7.961 2.619 -14.317 1.00 82.50 79 LYS A CA 1
ATOM 648 C C . LYS A 1 79 ? 7.695 1.275 -14.992 1.00 82.50 79 LYS A C 1
ATOM 650 O O . LYS A 1 79 ? 7.119 1.261 -16.072 1.00 82.50 79 LYS A O 1
ATOM 655 N N . TYR A 1 80 ? 8.150 0.167 -14.409 1.00 77.19 80 TYR A N 1
ATOM 656 C CA . TYR A 1 80 ? 8.222 -1.117 -15.124 1.00 77.19 80 TYR A CA 1
ATOM 657 C C . TYR A 1 80 ? 7.215 -2.175 -14.664 1.00 77.19 80 TYR A C 1
ATOM 659 O O . TYR A 1 80 ? 7.050 -3.197 -15.344 1.00 77.19 80 TYR A O 1
ATOM 667 N N . TYR A 1 81 ? 6.578 -1.955 -13.513 1.00 81.31 81 TYR A N 1
ATOM 668 C CA . TYR A 1 81 ? 5.691 -2.930 -12.880 1.00 81.31 81 TYR A CA 1
ATOM 669 C C . TYR A 1 81 ? 4.301 -2.349 -12.631 1.00 81.31 81 TYR A C 1
ATOM 671 O O . TYR A 1 81 ? 3.308 -2.942 -13.041 1.00 81.31 81 TYR A O 1
ATOM 679 N N . ILE A 1 82 ? 4.241 -1.194 -11.968 1.00 86.50 82 ILE A N 1
ATOM 680 C CA . ILE A 1 82 ? 2.990 -0.552 -11.549 1.00 86.50 82 ILE A CA 1
ATOM 681 C C . ILE A 1 82 ? 2.458 0.376 -12.654 1.00 86.50 82 ILE A C 1
ATOM 683 O O . ILE A 1 82 ? 1.250 0.477 -12.838 1.00 86.50 82 ILE A O 1
ATOM 687 N N . GLU A 1 83 ? 3.359 0.997 -13.421 1.00 88.19 83 GLU A N 1
ATOM 688 C CA . GLU A 1 83 ? 3.058 1.925 -14.525 1.00 88.19 83 GLU A CA 1
ATOM 689 C C . GLU A 1 83 ? 2.223 3.152 -14.096 1.00 88.19 83 GLU A C 1
ATOM 691 O O . GLU A 1 83 ? 1.482 3.737 -14.883 1.00 88.19 83 GLU A O 1
ATOM 696 N N . GLU A 1 84 ? 2.366 3.577 -12.838 1.00 92.00 84 GLU A N 1
ATOM 697 C CA . GLU A 1 84 ? 1.758 4.789 -12.279 1.00 92.00 84 GLU A CA 1
ATOM 698 C C . GLU A 1 84 ? 2.539 5.299 -11.057 1.00 92.00 84 GLU A C 1
ATOM 700 O O . GLU A 1 84 ? 3.375 4.598 -10.478 1.00 92.00 84 GLU A O 1
ATOM 705 N N . ASP A 1 85 ? 2.243 6.529 -10.632 1.00 93.00 85 ASP A N 1
ATOM 706 C CA . ASP A 1 85 ? 2.701 7.025 -9.339 1.00 93.00 85 ASP A CA 1
ATOM 707 C C . ASP A 1 85 ? 1.974 6.332 -8.187 1.00 93.00 85 ASP A C 1
ATOM 709 O O . ASP A 1 85 ? 0.788 6.020 -8.265 1.00 93.00 85 ASP A O 1
ATOM 713 N N . VAL A 1 86 ? 2.676 6.178 -7.066 1.00 93.25 86 VAL A N 1
ATOM 714 C CA . VAL A 1 86 ? 2.135 5.537 -5.867 1.00 93.25 86 VAL A CA 1
ATOM 715 C C . VAL A 1 86 ? 2.362 6.373 -4.613 1.00 93.25 86 VAL A C 1
ATOM 717 O O . VAL A 1 86 ? 3.315 7.156 -4.528 1.00 93.25 86 VAL A O 1
ATOM 720 N N . ALA A 1 87 ? 1.486 6.190 -3.631 1.00 93.12 87 ALA A N 1
ATOM 721 C CA . ALA A 1 87 ? 1.608 6.718 -2.279 1.00 93.12 87 ALA A CA 1
ATOM 722 C C . ALA A 1 87 ? 1.734 5.566 -1.279 1.00 93.12 87 ALA A C 1
ATOM 724 O O . ALA A 1 87 ? 0.947 4.624 -1.321 1.00 93.12 87 ALA A O 1
ATOM 725 N N . GLN A 1 88 ? 2.709 5.638 -0.377 1.00 93.25 88 GLN A N 1
ATOM 726 C CA . GLN A 1 88 ? 2.852 4.653 0.690 1.00 93.25 88 GLN A CA 1
ATOM 727 C C . GLN A 1 88 ? 1.864 4.956 1.817 1.00 93.25 88 GLN A C 1
ATOM 729 O O . GLN A 1 88 ? 1.757 6.105 2.248 1.00 93.25 88 GLN A O 1
ATOM 734 N N . ILE A 1 89 ? 1.180 3.922 2.301 1.00 93.56 89 ILE A N 1
ATOM 735 C CA . ILE A 1 89 ? 0.257 4.016 3.441 1.00 93.56 89 ILE A CA 1
ATOM 736 C C . ILE A 1 89 ? 0.703 3.171 4.640 1.00 93.56 89 ILE A C 1
ATOM 738 O O . ILE A 1 89 ? 0.179 3.337 5.741 1.00 93.56 89 ILE A O 1
ATOM 742 N N . GLY A 1 90 ? 1.665 2.268 4.444 1.00 93.19 90 GLY A N 1
ATOM 743 C CA . GLY A 1 90 ? 2.222 1.468 5.523 1.00 93.19 90 GLY A CA 1
ATOM 744 C C . GLY A 1 90 ? 3.312 0.503 5.081 1.00 93.19 90 GLY A C 1
ATOM 745 O O . GLY A 1 90 ? 3.732 0.500 3.922 1.00 93.19 90 GLY A O 1
ATOM 746 N N . VAL A 1 91 ? 3.759 -0.316 6.026 1.00 92.19 91 VAL A N 1
ATOM 747 C CA . VAL A 1 91 ? 4.700 -1.428 5.824 1.00 92.19 91 VAL A CA 1
ATOM 748 C C . VAL A 1 91 ? 4.160 -2.688 6.489 1.00 92.19 91 VAL A C 1
ATOM 750 O O . VAL A 1 91 ? 3.440 -2.594 7.483 1.00 92.19 91 VAL A O 1
ATOM 753 N N . LEU A 1 92 ? 4.501 -3.864 5.968 1.00 90.38 92 LEU A N 1
ATOM 754 C CA . LEU A 1 92 ? 4.190 -5.132 6.622 1.00 90.38 92 LEU A CA 1
ATOM 755 C C . LEU A 1 92 ? 5.338 -5.514 7.561 1.00 90.38 92 LEU A C 1
ATOM 757 O O . LEU A 1 92 ? 6.430 -5.889 7.125 1.00 90.38 92 LEU A O 1
ATOM 761 N N . GLN A 1 93 ? 5.089 -5.417 8.865 1.00 86.31 93 GLN A N 1
ATOM 762 C CA . GLN A 1 93 ? 6.063 -5.720 9.907 1.00 86.31 93 GLN A CA 1
ATOM 763 C C . GLN A 1 93 ? 5.777 -7.095 10.519 1.00 86.31 93 GLN A C 1
ATOM 765 O O . GLN A 1 93 ? 4.690 -7.355 11.034 1.00 86.31 93 GLN A O 1
ATOM 770 N N . GLY A 1 94 ? 6.770 -7.983 10.458 1.00 75.69 94 GLY A N 1
ATOM 771 C CA . GLY A 1 94 ? 6.734 -9.304 11.083 1.00 75.69 94 GLY A CA 1
ATOM 772 C C . GLY A 1 94 ? 7.741 -9.437 12.223 1.00 75.69 94 GLY A C 1
ATOM 773 O O . GLY A 1 94 ? 8.404 -8.479 12.614 1.00 75.69 94 GLY A O 1
ATOM 774 N N . SER A 1 95 ? 7.891 -10.661 12.731 1.00 71.06 95 SER A N 1
ATOM 775 C CA . SER A 1 95 ? 8.943 -11.015 13.695 1.00 71.06 95 SER A CA 1
ATOM 776 C C . SER A 1 95 ? 10.349 -11.015 13.083 1.00 71.06 95 SER A C 1
ATOM 778 O O . SER A 1 95 ? 11.331 -10.907 13.811 1.00 71.06 95 SER A O 1
ATOM 780 N N . LEU A 1 96 ? 10.444 -11.156 11.758 1.00 65.75 96 LEU A N 1
ATOM 781 C CA . LEU A 1 96 ? 11.687 -11.073 10.995 1.00 65.75 96 LEU A CA 1
ATOM 782 C C . LEU A 1 96 ? 11.805 -9.693 10.347 1.00 65.75 96 LEU A C 1
ATOM 784 O O . LEU A 1 96 ? 10.826 -9.169 9.817 1.00 65.75 96 LEU A O 1
ATOM 788 N N . SER A 1 97 ? 13.014 -9.133 10.366 1.00 66.06 97 SER A N 1
ATOM 789 C CA . SER A 1 97 ? 13.330 -7.820 9.791 1.00 66.06 97 SER A CA 1
ATOM 790 C C . SER A 1 97 ? 13.260 -7.795 8.260 1.00 66.06 97 SER A C 1
ATOM 792 O O . SER A 1 97 ? 13.063 -6.727 7.696 1.00 66.06 97 SER A O 1
ATOM 794 N N . PHE A 1 98 ? 13.397 -8.955 7.608 1.00 64.06 98 PHE A N 1
ATOM 795 C CA . PHE A 1 98 ? 13.431 -9.110 6.151 1.00 64.06 98 PHE A CA 1
ATOM 796 C C . PHE A 1 98 ? 12.572 -10.292 5.674 1.00 64.06 98 PHE A C 1
ATOM 798 O O . PHE A 1 98 ? 12.280 -11.191 6.474 1.00 64.06 98 PHE A O 1
ATOM 805 N N . PRO A 1 99 ? 12.116 -10.303 4.405 1.00 68.69 99 PRO A N 1
ATOM 806 C CA . PRO A 1 99 ? 12.194 -9.201 3.425 1.00 68.69 99 PRO A CA 1
ATOM 807 C C . PRO A 1 99 ? 11.373 -7.991 3.875 1.00 68.69 99 PRO A C 1
ATOM 809 O O . PRO A 1 99 ? 10.512 -8.159 4.737 1.00 68.69 99 PRO A O 1
ATOM 812 N N . VAL A 1 100 ? 11.620 -6.789 3.350 1.00 76.81 100 VAL A N 1
ATOM 813 C CA . VAL A 1 100 ? 10.782 -5.635 3.711 1.00 76.81 100 VAL A CA 1
ATOM 814 C C . VAL A 1 100 ? 9.672 -5.432 2.693 1.00 76.81 100 VAL A C 1
ATOM 816 O O . VAL A 1 100 ? 9.903 -5.479 1.490 1.00 76.81 100 VAL A O 1
ATOM 819 N N . GLU A 1 101 ? 8.455 -5.207 3.180 1.00 88.06 101 GLU A N 1
ATOM 820 C CA . GLU A 1 101 ? 7.254 -5.122 2.354 1.00 88.06 101 GLU A CA 1
ATOM 821 C C . GLU A 1 101 ? 6.509 -3.820 2.640 1.00 88.06 101 GLU A C 1
ATOM 823 O O . GLU A 1 101 ? 6.219 -3.486 3.790 1.00 88.06 101 GLU A O 1
ATOM 828 N N . GLY A 1 102 ? 6.214 -3.064 1.590 1.00 90.56 102 GLY A N 1
ATOM 829 C CA . GLY A 1 102 ? 5.520 -1.786 1.660 1.00 90.56 102 GLY A CA 1
ATOM 830 C C . GLY A 1 102 ? 4.129 -1.909 1.071 1.00 90.56 102 GLY A C 1
ATOM 831 O O . GLY A 1 102 ? 3.936 -2.596 0.068 1.00 90.56 102 GLY A O 1
ATOM 832 N N . VAL A 1 103 ? 3.162 -1.227 1.680 1.00 93.31 103 VAL A N 1
ATOM 833 C CA . VAL A 1 103 ? 1.802 -1.132 1.148 1.00 93.31 103 VAL A CA 1
ATOM 834 C C . VAL A 1 103 ? 1.617 0.230 0.499 1.00 93.31 103 VAL A C 1
ATOM 836 O O . VAL A 1 103 ? 1.732 1.277 1.146 1.00 93.31 103 VAL A O 1
ATOM 839 N N . PHE A 1 104 ? 1.322 0.197 -0.794 1.00 94.31 104 PHE A N 1
ATOM 840 C CA . PHE A 1 104 ? 1.231 1.358 -1.663 1.00 94.31 104 PHE A CA 1
ATOM 841 C C . PHE A 1 104 ? -0.141 1.447 -2.323 1.00 94.31 104 PHE A C 1
ATOM 843 O O . PHE A 1 104 ? -0.771 0.434 -2.614 1.00 94.31 104 PHE A O 1
ATOM 850 N N . VAL A 1 105 ? -0.590 2.665 -2.602 1.00 95.75 105 VAL A N 1
ATOM 851 C CA . VAL A 1 105 ? -1.817 2.947 -3.348 1.00 95.75 105 VAL A CA 1
ATOM 852 C C . VAL A 1 105 ? -1.452 3.672 -4.637 1.00 95.75 105 VAL A C 1
ATOM 854 O O . VAL A 1 105 ? -0.767 4.697 -4.595 1.00 95.75 105 VAL A O 1
ATOM 857 N N . GLY A 1 106 ? -1.908 3.147 -5.771 1.00 94.94 106 GLY A N 1
ATOM 858 C CA . GLY A 1 106 ? -1.800 3.788 -7.077 1.00 94.94 106 GLY A CA 1
ATOM 859 C C . GLY A 1 106 ? -2.576 5.098 -7.109 1.00 94.94 106 GLY A C 1
ATOM 860 O O . GLY A 1 106 ? -3.769 5.128 -6.806 1.00 94.94 106 GLY A O 1
ATOM 861 N N . LYS A 1 107 ? -1.907 6.197 -7.454 1.00 94.81 107 LYS A N 1
ATOM 862 C CA . LYS A 1 107 ? -2.515 7.532 -7.482 1.00 94.81 107 LYS A CA 1
ATOM 863 C C . LYS A 1 107 ? -3.568 7.667 -8.574 1.00 94.81 107 LYS A C 1
ATOM 865 O O . LYS A 1 107 ? -4.544 8.394 -8.390 1.00 94.81 107 LYS A O 1
ATOM 870 N N . SER A 1 108 ? -3.387 6.978 -9.696 1.00 93.31 108 SER A N 1
ATOM 871 C CA . SER A 1 108 ? -4.303 7.052 -10.833 1.00 93.31 108 SER A CA 1
ATOM 872 C C . SER A 1 108 ? -5.370 5.967 -10.761 1.00 93.31 108 SER A C 1
ATOM 874 O O . SER A 1 108 ? -6.538 6.243 -11.025 1.00 93.31 108 SER A O 1
ATOM 876 N N . SER A 1 109 ? -4.989 4.743 -10.395 1.00 93.25 109 SER A N 1
ATOM 877 C CA . SER A 1 109 ? -5.902 3.598 -10.395 1.00 93.25 109 SER A CA 1
ATOM 878 C C . SER A 1 109 ? -6.644 3.388 -9.072 1.00 93.25 109 SER A C 1
ATOM 880 O O . SER A 1 109 ? -7.670 2.712 -9.053 1.00 93.25 109 SER A O 1
ATOM 882 N N . GLY A 1 110 ? -6.114 3.908 -7.962 1.00 92.88 110 GLY A N 1
ATOM 883 C CA . GLY A 1 110 ? -6.569 3.593 -6.607 1.00 92.88 110 GLY A CA 1
ATOM 884 C C . GLY A 1 110 ? -6.202 2.183 -6.132 1.00 92.88 110 GLY A C 1
ATOM 885 O O . GLY A 1 110 ? -6.481 1.851 -4.979 1.00 92.88 110 GLY A O 1
ATOM 886 N N . ARG A 1 111 ? -5.580 1.353 -6.982 1.00 95.06 111 ARG A N 1
ATOM 887 C CA . ARG A 1 111 ? -5.210 -0.030 -6.656 1.00 95.06 111 ARG A CA 1
ATOM 888 C C . ARG A 1 111 ? -4.252 -0.071 -5.481 1.00 95.06 111 ARG A C 1
ATOM 890 O O . ARG A 1 111 ? -3.405 0.804 -5.329 1.00 95.06 111 ARG A O 1
ATOM 897 N N . VAL A 1 112 ? -4.370 -1.121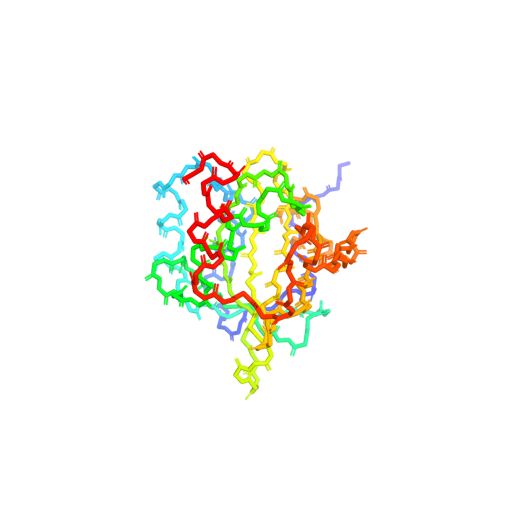 -4.681 1.00 94.94 112 VAL A N 1
ATOM 898 C CA . VAL A 1 112 ? -3.480 -1.350 -3.544 1.00 94.94 112 VAL A CA 1
ATOM 899 C C . VAL A 1 112 ? -2.453 -2.401 -3.936 1.00 94.94 112 VAL A C 1
ATOM 901 O O . VAL A 1 112 ? -2.809 -3.455 -4.469 1.00 94.94 112 VAL A O 1
ATOM 904 N N . TYR A 1 113 ? -1.188 -2.108 -3.669 1.00 94.00 113 TYR A N 1
ATOM 905 C CA . TYR A 1 113 ? -0.039 -2.934 -4.000 1.00 94.00 113 TYR A CA 1
ATOM 906 C C . TYR A 1 113 ? 0.743 -3.273 -2.731 1.00 94.00 113 TYR A C 1
ATOM 908 O O . TYR A 1 113 ? 0.939 -2.412 -1.874 1.00 94.00 113 TYR A O 1
ATOM 916 N N . VAL A 1 114 ? 1.207 -4.515 -2.633 1.00 91.94 114 VAL A N 1
ATOM 917 C CA . VAL A 1 114 ? 2.281 -4.919 -1.722 1.00 91.94 114 VAL A CA 1
ATOM 918 C C . VAL A 1 114 ? 3.538 -5.032 -2.560 1.00 91.94 114 VAL A C 1
ATOM 920 O O . VAL A 1 114 ? 3.562 -5.806 -3.516 1.00 91.94 114 VAL A O 1
ATOM 923 N N . CYS A 1 115 ? 4.555 -4.249 -2.227 1.00 88.38 115 CYS A N 1
ATOM 924 C CA . CYS A 1 115 ? 5.846 -4.288 -2.900 1.00 88.38 115 CYS A CA 1
ATOM 925 C C . CYS A 1 115 ? 6.897 -4.785 -1.915 1.00 88.38 115 CYS A C 1
ATOM 927 O O . CYS A 1 115 ? 7.075 -4.188 -0.853 1.00 88.38 115 CYS A O 1
ATOM 929 N N . GLN A 1 116 ? 7.571 -5.867 -2.272 1.00 84.88 116 GLN A N 1
ATOM 930 C CA . GLN A 1 116 ? 8.622 -6.486 -1.486 1.00 84.88 116 GLN A CA 1
ATOM 931 C C . GLN A 1 116 ? 9.987 -6.139 -2.076 1.00 84.88 116 GLN A C 1
ATOM 933 O O . GLN A 1 116 ? 10.224 -6.353 -3.267 1.00 84.88 116 GLN A O 1
ATOM 938 N N . GLU A 1 117 ? 10.892 -5.670 -1.224 1.00 74.31 117 GLU A N 1
ATOM 939 C CA . GLU A 1 117 ? 12.314 -5.550 -1.537 1.00 74.31 117 GLU A CA 1
ATOM 940 C C . GLU A 1 117 ? 13.054 -6.794 -1.016 1.00 74.31 117 GLU A C 1
ATOM 942 O O . GLU A 1 117 ? 12.918 -7.166 0.156 1.00 74.31 117 GLU A O 1
ATOM 947 N N . CYS A 1 118 ? 13.796 -7.468 -1.901 1.00 65.38 118 CYS A N 1
ATOM 948 C CA . CYS A 1 118 ? 14.686 -8.578 -1.550 1.00 65.38 118 CYS A CA 1
ATOM 949 C C . CYS A 1 118 ? 16.123 -8.089 -1.340 1.00 65.38 118 CYS A C 1
ATOM 951 O O . CYS A 1 118 ? 16.599 -7.213 -2.061 1.00 65.38 118 CYS A O 1
ATOM 953 N N . ASP A 1 119 ? 16.821 -8.717 -0.392 1.00 58.94 119 ASP A N 1
ATOM 954 C CA . ASP A 1 119 ? 18.169 -8.341 0.067 1.00 58.94 119 ASP A CA 1
ATOM 955 C C . ASP A 1 119 ? 19.244 -8.382 -1.028 1.00 58.94 119 ASP A C 1
ATOM 957 O O . ASP A 1 119 ? 20.244 -7.669 -0.960 1.00 58.94 119 ASP A O 1
ATOM 961 N N . ASP A 1 120 ? 19.059 -9.221 -2.045 1.00 57.50 120 ASP A N 1
ATOM 962 C CA . ASP A 1 120 ? 19.977 -9.355 -3.177 1.00 57.50 120 ASP A CA 1
ATOM 963 C C . ASP A 1 120 ? 19.603 -8.450 -4.362 1.00 57.50 120 ASP A C 1
ATOM 965 O O . ASP A 1 120 ? 20.301 -8.433 -5.379 1.00 57.50 120 ASP A O 1
ATOM 969 N N . TYR A 1 121 ? 18.512 -7.689 -4.231 1.00 56.69 121 TYR A N 1
ATOM 970 C CA . TYR A 1 121 ? 17.832 -6.931 -5.277 1.00 56.69 121 TYR A CA 1
ATOM 971 C C . TYR A 1 121 ? 17.341 -7.777 -6.462 1.00 56.69 121 TYR A C 1
ATOM 973 O O . TYR A 1 121 ? 16.558 -7.259 -7.249 1.00 56.69 121 TYR A O 1
ATOM 981 N N . GLN A 1 122 ? 17.705 -9.056 -6.588 1.00 53.97 122 GLN A N 1
ATOM 982 C CA . GLN A 1 122 ? 17.531 -9.852 -7.810 1.00 53.97 122 GLN A CA 1
ATOM 983 C C . GLN A 1 122 ? 16.065 -10.168 -8.102 1.00 53.97 122 GLN A C 1
ATOM 985 O O . GLN A 1 122 ? 15.654 -10.196 -9.267 1.00 53.97 122 GLN A O 1
ATOM 990 N N . GLU A 1 123 ? 15.271 -10.351 -7.051 1.00 60.72 123 GLU A N 1
ATOM 991 C CA . GLU A 1 123 ? 13.851 -10.665 -7.147 1.00 60.72 123 GLU A CA 1
ATOM 992 C C . GLU A 1 123 ? 13.019 -9.520 -6.567 1.00 60.72 123 GLU A C 1
ATOM 994 O O . GLU A 1 123 ? 13.122 -9.174 -5.395 1.00 60.72 123 GLU A O 1
ATOM 999 N N . GLN A 1 124 ? 12.187 -8.901 -7.405 1.00 68.75 124 GLN A N 1
ATOM 1000 C CA . GLN A 1 124 ? 11.220 -7.894 -6.976 1.00 68.75 124 GLN A CA 1
ATOM 1001 C C . GLN A 1 124 ? 9.839 -8.535 -7.039 1.00 68.75 124 GLN A C 1
ATOM 1003 O O . GLN A 1 124 ? 9.417 -8.975 -8.110 1.00 68.75 124 GLN A O 1
ATOM 1008 N N . CYS A 1 125 ? 9.144 -8.596 -5.905 1.00 78.06 125 CYS A N 1
ATOM 1009 C CA . CYS A 1 125 ? 7.793 -9.143 -5.842 1.00 78.06 125 CYS A CA 1
ATOM 1010 C C . CYS A 1 125 ? 6.811 -8.001 -5.594 1.00 78.06 125 CYS A C 1
ATOM 1012 O O . CYS A 1 125 ? 6.780 -7.404 -4.517 1.00 78.06 125 CYS A O 1
ATOM 1014 N N . ILE A 1 126 ? 6.024 -7.667 -6.616 1.00 86.38 126 ILE A N 1
ATOM 1015 C CA . ILE A 1 126 ? 4.968 -6.660 -6.514 1.00 86.38 126 ILE A CA 1
ATOM 1016 C C . ILE A 1 126 ? 3.644 -7.347 -6.776 1.00 86.38 126 ILE A C 1
ATOM 1018 O O . ILE A 1 126 ? 3.416 -7.918 -7.843 1.00 86.38 126 ILE A O 1
ATOM 1022 N N . VAL A 1 127 ? 2.746 -7.263 -5.807 1.00 88.06 127 VAL A N 1
ATOM 1023 C CA . VAL A 1 127 ? 1.439 -7.904 -5.861 1.00 88.06 127 VAL A CA 1
ATOM 1024 C C . VAL A 1 127 ? 0.368 -6.833 -5.767 1.00 88.06 127 VAL A C 1
ATOM 1026 O O . VAL A 1 127 ? 0.285 -6.109 -4.779 1.00 88.06 127 VAL A O 1
ATOM 1029 N N . CYS A 1 128 ? -0.493 -6.738 -6.777 1.00 90.56 128 CYS A N 1
ATOM 1030 C CA . CYS A 1 128 ? -1.738 -5.994 -6.653 1.00 90.56 128 CYS A CA 1
ATOM 1031 C C . CYS A 1 128 ? -2.704 -6.807 -5.790 1.00 90.56 128 CYS A C 1
ATOM 1033 O O . CYS A 1 128 ? -3.094 -7.920 -6.161 1.00 90.56 128 CYS A O 1
ATOM 1035 N N . ILE A 1 129 ? -3.078 -6.247 -4.642 1.00 92.50 129 ILE A N 1
ATOM 1036 C CA . ILE A 1 129 ? -3.891 -6.927 -3.633 1.00 92.50 129 ILE A CA 1
ATOM 1037 C C . ILE A 1 129 ? -5.357 -6.464 -3.594 1.00 92.50 129 ILE A C 1
ATOM 1039 O O . ILE A 1 129 ? -6.183 -7.067 -2.908 1.00 92.50 129 ILE A O 1
ATOM 1043 N N . ALA A 1 130 ? -5.687 -5.360 -4.273 1.00 91.69 130 ALA A N 1
ATOM 1044 C CA . ALA A 1 130 ? -7.045 -4.825 -4.358 1.00 91.69 130 ALA A CA 1
ATOM 1045 C C . ALA A 1 130 ? -7.198 -3.797 -5.490 1.00 91.69 130 ALA A C 1
ATOM 1047 O O . ALA A 1 130 ? -6.248 -3.097 -5.838 1.00 91.69 130 ALA A O 1
ATOM 1048 N N . TYR A 1 131 ? -8.425 -3.641 -6.001 1.00 92.12 131 TYR A N 1
ATOM 1049 C CA . TYR A 1 131 ? -8.756 -2.629 -7.015 1.00 92.12 131 TYR A CA 1
ATOM 1050 C C . TYR A 1 131 ? -8.906 -1.206 -6.460 1.00 92.12 131 TYR A C 1
ATOM 1052 O O . TYR A 1 131 ? -8.799 -0.247 -7.214 1.00 92.12 131 TYR A O 1
ATOM 1060 N N . SER A 1 132 ? -9.162 -1.071 -5.158 1.00 92.12 132 SER A N 1
ATOM 1061 C CA . SER A 1 132 ? -9.249 0.199 -4.435 1.00 92.12 132 SER A CA 1
ATOM 1062 C C . SER A 1 132 ? -9.005 -0.017 -2.938 1.00 92.12 132 SER A C 1
ATOM 1064 O O . SER A 1 132 ? -9.088 -1.153 -2.461 1.00 92.12 132 SER A O 1
ATOM 1066 N N . LEU A 1 133 ? -8.756 1.055 -2.176 1.00 90.88 133 LEU A N 1
ATOM 1067 C CA . LEU A 1 133 ? -8.734 0.996 -0.706 1.00 90.88 133 LEU A CA 1
ATOM 1068 C C . LEU A 1 133 ? -10.064 0.498 -0.126 1.00 90.88 133 LEU A C 1
ATOM 1070 O O . LEU A 1 133 ? -10.077 -0.319 0.788 1.00 90.88 133 LEU A O 1
ATOM 1074 N N . GLU A 1 134 ? -11.190 0.934 -0.686 1.00 91.62 134 GLU A N 1
ATOM 1075 C CA . GLU A 1 134 ? -12.504 0.437 -0.277 1.00 91.62 134 GLU A CA 1
ATOM 1076 C C . GLU A 1 134 ? -12.654 -1.062 -0.562 1.00 91.62 134 GLU A C 1
ATOM 1078 O O . GLU A 1 134 ? -13.063 -1.818 0.318 1.00 91.62 134 GLU A O 1
ATOM 1083 N N . HIS A 1 135 ? -12.261 -1.518 -1.757 1.00 91.44 135 HIS A N 1
ATOM 1084 C CA . HIS A 1 135 ? -12.269 -2.939 -2.097 1.00 91.44 135 HIS A CA 1
ATOM 1085 C C . HIS A 1 135 ? -11.399 -3.743 -1.128 1.00 91.44 135 HIS A C 1
ATOM 1087 O O . HIS A 1 135 ? -11.836 -4.780 -0.635 1.00 91.44 135 HIS A O 1
ATOM 1093 N N . PHE A 1 136 ? -10.195 -3.246 -0.830 1.00 92.44 136 PHE A N 1
ATOM 1094 C CA . PHE A 1 136 ? -9.287 -3.851 0.138 1.00 92.44 136 PHE A CA 1
ATOM 1095 C C . PHE A 1 136 ? -9.958 -4.013 1.501 1.00 92.44 136 PHE A C 1
ATOM 1097 O O . PHE A 1 136 ? -9.958 -5.112 2.043 1.00 92.44 136 PHE A O 1
ATOM 1104 N N . LEU A 1 137 ? -10.589 -2.960 2.024 1.00 91.88 137 LEU A N 1
ATOM 1105 C CA . LEU A 1 137 ? -11.217 -2.978 3.345 1.00 91.88 137 LEU A CA 1
ATOM 1106 C C . LEU A 1 137 ? -12.480 -3.840 3.417 1.00 91.88 137 LEU A C 1
ATOM 1108 O O . LEU A 1 137 ? -12.710 -4.484 4.435 1.00 91.88 137 LEU A O 1
ATOM 1112 N N . VAL A 1 138 ? -13.293 -3.878 2.360 1.00 90.94 138 VAL A N 1
ATOM 1113 C CA . VAL A 1 138 ? -14.569 -4.617 2.343 1.00 90.94 138 VAL A CA 1
ATOM 1114 C C . VAL A 1 138 ? -14.375 -6.095 1.997 1.00 90.94 138 VAL A C 1
ATOM 1116 O O . VAL A 1 138 ? -15.122 -6.948 2.472 1.00 90.94 138 VAL A O 1
ATOM 1119 N N . ARG A 1 139 ? -13.385 -6.434 1.162 1.00 88.88 139 ARG A N 1
ATOM 1120 C CA . ARG A 1 139 ? -13.160 -7.812 0.682 1.00 88.88 139 ARG A CA 1
ATOM 1121 C C . ARG A 1 139 ? -11.928 -8.490 1.273 1.00 88.88 139 ARG A C 1
ATOM 1123 O O . ARG A 1 139 ? -11.796 -9.701 1.115 1.00 88.88 139 ARG A O 1
ATOM 1130 N N . GLY A 1 140 ? -11.065 -7.746 1.960 1.00 88.12 140 GLY A N 1
ATOM 1131 C CA . GLY A 1 140 ? -9.747 -8.223 2.373 1.00 88.12 140 GLY A CA 1
ATOM 1132 C C . GLY A 1 140 ? -8.729 -8.215 1.222 1.00 88.12 140 GLY A C 1
ATOM 1133 O O . GLY A 1 140 ? -9.084 -7.936 0.071 1.00 88.12 140 GLY A O 1
ATOM 1134 N N . PRO A 1 141 ? -7.450 -8.516 1.513 1.00 86.88 141 PRO A N 1
ATOM 1135 C CA . PRO A 1 141 ? -6.434 -8.698 0.480 1.00 86.88 141 PRO A CA 1
ATOM 1136 C C . PRO A 1 141 ? -6.777 -9.879 -0.434 1.00 86.88 141 PRO A C 1
ATOM 1138 O O . PRO A 1 141 ? -7.080 -10.976 0.032 1.00 86.88 141 PRO A O 1
ATOM 1141 N N . GLN A 1 142 ? -6.666 -9.677 -1.745 1.00 85.75 142 GLN A N 1
ATOM 1142 C CA . GLN A 1 142 ? -6.806 -10.723 -2.758 1.00 85.75 142 GLN A CA 1
ATOM 1143 C C . GLN A 1 142 ? -5.611 -10.669 -3.697 1.00 85.75 142 GLN A C 1
ATOM 1145 O O . GLN A 1 142 ? -5.303 -9.606 -4.208 1.00 85.75 142 GLN A O 1
ATOM 1150 N N . LYS A 1 143 ? -4.945 -11.790 -3.980 1.00 85.06 143 LYS A N 1
ATOM 1151 C CA . LYS A 1 143 ? -3.837 -11.813 -4.948 1.00 85.06 143 LYS A CA 1
ATOM 1152 C C . LYS A 1 143 ? -4.390 -11.657 -6.375 1.00 85.06 143 LYS A C 1
ATOM 1154 O O . LYS A 1 143 ? -4.682 -12.653 -7.029 1.00 85.06 143 LYS A O 1
ATOM 1159 N N . LEU A 1 144 ? -4.604 -10.414 -6.820 1.00 81.12 144 LEU A N 1
ATOM 1160 C CA . LEU A 1 144 ? -5.266 -10.096 -8.093 1.00 81.12 144 LEU A CA 1
ATOM 1161 C C . LEU A 1 144 ? -4.303 -10.198 -9.273 1.00 81.12 144 LEU A C 1
ATOM 1163 O O . LEU A 1 144 ? -4.633 -10.793 -10.295 1.00 81.12 144 LEU A O 1
ATOM 1167 N N . LEU A 1 145 ? -3.124 -9.593 -9.130 1.00 79.25 145 LEU A N 1
ATOM 1168 C CA . LEU A 1 145 ? -2.049 -9.620 -10.119 1.00 79.25 145 LEU A CA 1
ATOM 1169 C C . LEU A 1 145 ? -0.718 -9.708 -9.384 1.00 79.25 145 LEU A C 1
ATOM 1171 O O . LEU A 1 145 ? -0.517 -9.032 -8.379 1.00 79.25 145 LEU A O 1
ATOM 1175 N N . GLU A 1 146 ? 0.188 -10.524 -9.899 1.00 78.38 146 GLU A N 1
ATOM 1176 C CA . GLU A 1 146 ? 1.542 -10.669 -9.383 1.00 78.38 146 GLU A CA 1
ATOM 1177 C C . GLU A 1 146 ? 2.521 -10.360 -10.508 1.00 78.38 146 GLU A C 1
ATOM 1179 O O . GLU A 1 146 ? 2.454 -10.944 -11.592 1.00 78.38 146 GLU A O 1
ATOM 1184 N N . TYR A 1 147 ? 3.412 -9.412 -10.250 1.00 70.56 147 TYR A N 1
ATOM 1185 C CA . TYR A 1 147 ? 4.427 -8.980 -11.188 1.00 70.56 147 TYR A CA 1
ATOM 1186 C C . TYR A 1 147 ? 5.773 -9.534 -10.738 1.00 70.56 147 TYR A C 1
ATOM 1188 O O . TYR A 1 147 ? 6.488 -8.906 -9.965 1.00 70.56 147 TYR A O 1
ATOM 1196 N N . ASN A 1 148 ? 6.114 -10.703 -11.273 1.00 60.34 148 ASN A N 1
ATOM 1197 C CA . ASN A 1 148 ? 7.416 -11.332 -11.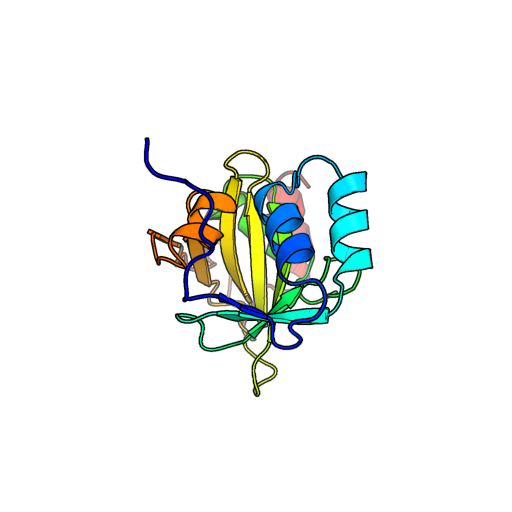088 1.00 60.34 148 ASN A CA 1
ATOM 1198 C C . ASN A 1 148 ? 8.218 -11.132 -12.376 1.00 60.34 148 ASN A C 1
ATOM 1200 O O . ASN A 1 148 ? 8.251 -12.012 -13.237 1.00 60.34 148 ASN A O 1
ATOM 1204 N N . LYS A 1 149 ? 8.794 -9.938 -12.568 1.00 55.22 149 LYS A N 1
ATOM 1205 C CA . LYS A 1 149 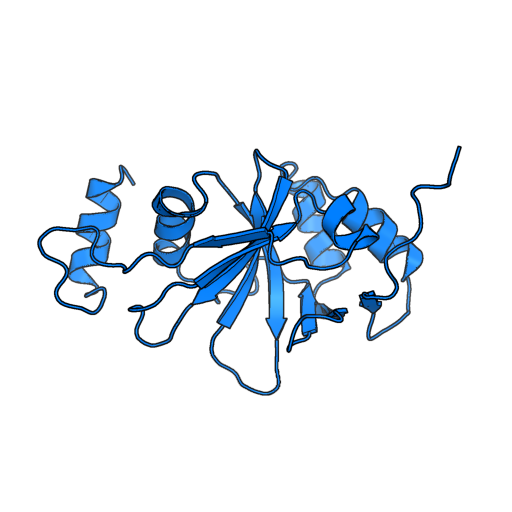? 9.752 -9.728 -13.665 1.00 55.22 149 LYS A CA 1
ATOM 1206 C C . LYS A 1 149 ? 11.177 -9.881 -13.120 1.00 55.22 149 LYS A C 1
ATOM 1208 O O . LYS A 1 149 ? 11.474 -9.307 -12.075 1.00 55.22 149 LYS A O 1
ATOM 1213 N N . PRO A 1 150 ? 12.071 -10.604 -13.817 1.00 52.41 150 PRO A N 1
ATOM 1214 C CA . PRO A 1 150 ? 13.495 -10.534 -13.523 1.00 52.41 150 PRO A CA 1
ATOM 1215 C C . PRO A 1 150 ? 14.006 -9.113 -13.804 1.00 52.41 150 PRO A C 1
ATOM 1217 O O . PRO A 1 150 ? 13.633 -8.495 -14.804 1.00 52.41 150 PRO A O 1
ATOM 1220 N N . GLN A 1 151 ? 14.880 -8.598 -12.936 1.00 51.72 151 GLN A N 1
ATOM 1221 C CA . GLN A 1 151 ? 15.441 -7.246 -13.053 1.00 51.72 151 GLN A CA 1
ATOM 1222 C C . GLN A 1 151 ? 16.311 -7.008 -14.302 1.00 51.72 151 GLN A C 1
ATOM 1224 O O . GLN A 1 151 ? 16.594 -5.853 -14.619 1.00 51.72 151 GLN A O 1
ATOM 1229 N N . CYS A 1 152 ? 16.719 -8.050 -15.038 1.00 52.09 152 CYS A N 1
ATOM 1230 C CA . CYS A 1 152 ? 17.512 -7.917 -16.266 1.00 52.09 152 CYS A CA 1
ATOM 1231 C C . CYS A 1 152 ? 16.668 -7.422 -17.455 1.00 52.09 152 CYS A C 1
ATOM 1233 O O . CYS A 1 152 ? 16.497 -8.117 -18.451 1.00 52.09 152 CYS A O 1
ATOM 1235 N N . LEU A 1 153 ? 16.134 -6.206 -17.346 1.00 50.19 153 LEU A N 1
ATOM 1236 C CA . LEU A 1 153 ? 15.534 -5.451 -18.451 1.00 50.19 153 LEU A CA 1
ATOM 1237 C C . LEU A 1 153 ? 16.571 -4.599 -19.205 1.00 50.19 153 LEU A C 1
ATOM 1239 O O . LEU A 1 153 ? 16.233 -3.961 -20.198 1.00 50.19 153 LEU A O 1
ATOM 1243 N N . PHE A 1 154 ? 17.824 -4.582 -18.741 1.00 51.91 154 PHE A N 1
ATOM 1244 C CA . PHE A 1 154 ? 18.923 -3.841 -19.351 1.00 51.91 154 PHE A CA 1
ATOM 1245 C C . PHE A 1 154 ? 19.960 -4.822 -19.895 1.00 51.91 154 PHE A C 1
ATOM 1247 O O . PHE A 1 154 ? 20.429 -5.688 -19.156 1.00 51.91 154 PHE A O 1
ATOM 1254 N N . ASP A 1 155 ? 20.365 -4.639 -21.155 1.00 46.41 155 ASP A N 1
ATOM 1255 C CA . ASP A 1 155 ? 21.270 -5.528 -21.910 1.00 46.41 155 ASP A CA 1
ATOM 1256 C C . ASP A 1 155 ? 22.659 -5.754 -21.263 1.00 46.41 155 ASP A C 1
ATOM 1258 O O . ASP A 1 155 ? 23.458 -6.528 -21.778 1.00 46.41 155 ASP A O 1
ATOM 1262 N N . ASN A 1 156 ? 22.961 -5.109 -20.127 1.00 47.91 156 ASN A N 1
ATOM 1263 C CA . ASN A 1 156 ? 24.223 -5.226 -19.388 1.00 47.91 156 ASN A CA 1
ATOM 1264 C C . ASN A 1 156 ? 24.052 -5.362 -17.859 1.00 47.91 156 ASN A C 1
ATOM 1266 O O . ASN A 1 156 ? 24.984 -5.059 -17.111 1.00 47.91 156 ASN A O 1
ATOM 1270 N N . CYS A 1 157 ? 22.890 -5.800 -17.367 1.00 50.12 157 CYS A N 1
ATOM 1271 C CA . CYS A 1 157 ? 22.728 -6.133 -15.949 1.00 50.12 157 CYS A CA 1
ATOM 1272 C C . CYS A 1 157 ? 23.425 -7.466 -15.638 1.00 50.12 157 CYS A C 1
ATOM 1274 O O . CYS A 1 157 ? 22.817 -8.534 -15.662 1.00 50.12 157 CYS A O 1
ATOM 1276 N N . TYR A 1 158 ? 24.721 -7.407 -15.332 1.00 43.91 158 TYR A N 1
ATOM 1277 C CA . TYR A 1 158 ? 25.330 -8.424 -14.481 1.00 43.91 158 TYR A CA 1
ATOM 1278 C C . TYR A 1 158 ? 24.708 -8.243 -13.099 1.00 43.91 158 TYR A C 1
ATOM 1280 O O . TYR A 1 158 ? 24.695 -7.124 -12.599 1.00 43.91 158 TYR A O 1
ATOM 1288 N N . GLY A 1 159 ? 24.103 -9.306 -12.562 1.00 43.88 159 GLY A N 1
ATOM 1289 C CA . GLY A 1 159 ? 23.313 -9.274 -11.332 1.00 43.88 159 GLY A CA 1
ATOM 1290 C C . GLY A 1 159 ? 23.944 -8.432 -10.222 1.00 43.88 159 GLY A C 1
ATOM 1291 O O . GLY A 1 159 ? 25.167 -8.385 -10.089 1.00 43.88 159 GLY A O 1
ATOM 1292 N N . CYS A 1 160 ? 23.061 -7.814 -9.437 1.00 43.78 160 CYS A N 1
ATOM 1293 C CA . CYS A 1 160 ? 23.289 -6.709 -8.506 1.00 43.78 160 CYS A CA 1
ATOM 1294 C C . CYS A 1 160 ? 23.232 -5.343 -9.205 1.00 43.78 160 CYS A C 1
ATOM 1296 O O . CYS A 1 160 ? 24.011 -5.042 -10.106 1.00 43.78 160 CYS A O 1
ATOM 1298 N N . PHE A 1 161 ? 22.309 -4.487 -8.758 1.00 51.53 161 PHE A N 1
ATOM 1299 C CA . PHE A 1 161 ? 22.349 -3.056 -9.047 1.00 51.53 161 PHE A CA 1
ATOM 1300 C C . PHE A 1 161 ? 23.622 -2.468 -8.426 1.00 51.53 161 PHE A C 1
ATOM 1302 O O . PHE A 1 161 ? 23.608 -1.941 -7.315 1.00 51.53 161 PHE A O 1
ATOM 1309 N N . ASP A 1 162 ? 24.741 -2.591 -9.143 1.00 48.88 162 ASP A N 1
ATOM 1310 C CA . ASP A 1 162 ? 25.956 -1.832 -8.884 1.00 48.88 162 ASP A CA 1
ATOM 1311 C C . ASP A 1 162 ? 25.545 -0.351 -8.748 1.00 48.88 162 ASP A C 1
ATOM 1313 O O . ASP A 1 162 ? 24.796 0.149 -9.601 1.00 48.88 162 ASP A O 1
ATOM 1317 N N . PRO A 1 163 ? 25.970 0.368 -7.693 1.00 51.25 163 PRO A N 1
ATOM 1318 C CA . PRO A 1 163 ? 25.730 1.804 -7.554 1.00 51.25 163 PRO A CA 1
ATOM 1319 C C . PRO A 1 163 ? 26.034 2.602 -8.833 1.00 51.25 163 PRO A C 1
ATOM 1321 O O . PRO A 1 163 ? 25.349 3.580 -9.120 1.00 51.25 163 PRO A O 1
ATOM 1324 N N . LEU A 1 164 ? 26.987 2.144 -9.653 1.00 51.28 164 LEU A N 1
ATOM 1325 C CA . LEU A 1 164 ? 27.350 2.742 -10.942 1.00 51.28 164 LEU A CA 1
ATOM 1326 C C . LEU A 1 164 ? 26.284 2.565 -12.043 1.00 51.28 164 LEU A C 1
ATOM 1328 O O . LEU A 1 164 ? 26.267 3.317 -13.022 1.00 51.28 164 LEU A O 1
ATOM 1332 N N . ILE A 1 165 ? 25.393 1.577 -11.918 1.00 55.16 165 ILE A N 1
ATOM 1333 C CA . ILE A 1 165 ? 24.268 1.342 -12.834 1.00 55.16 165 ILE A CA 1
ATOM 1334 C C . ILE A 1 165 ? 23.046 2.169 -12.420 1.00 55.16 165 ILE A C 1
ATOM 1336 O O . ILE A 1 165 ? 22.273 2.541 -13.301 1.00 55.16 165 ILE A O 1
ATOM 1340 N N . LYS A 1 166 ? 22.887 2.527 -11.133 1.00 60.34 166 LYS A N 1
ATOM 1341 C CA . LYS A 1 166 ? 21.760 3.357 -10.659 1.00 60.34 166 LYS A CA 1
ATOM 1342 C C . LYS A 1 166 ? 21.675 4.673 -11.434 1.00 60.34 166 LYS A C 1
ATOM 1344 O O . LYS A 1 166 ? 20.636 4.953 -12.026 1.00 60.34 166 LYS A O 1
ATOM 1349 N N . ASP A 1 167 ? 22.786 5.401 -11.549 1.00 60.00 167 ASP A N 1
ATOM 1350 C CA . ASP A 1 167 ? 22.842 6.658 -12.310 1.00 60.00 167 ASP A CA 1
ATOM 1351 C C . ASP A 1 167 ? 22.547 6.450 -13.801 1.00 60.00 167 ASP A C 1
ATOM 1353 O O . ASP A 1 167 ? 21.845 7.243 -14.427 1.00 60.00 167 ASP A O 1
ATOM 1357 N N . ARG A 1 168 ? 23.047 5.364 -14.401 1.00 59.06 168 ARG A N 1
ATOM 1358 C CA . ARG A 1 168 ? 22.768 5.041 -15.811 1.00 59.06 168 ARG A CA 1
ATOM 1359 C C . ARG A 1 168 ? 21.303 4.692 -16.042 1.00 59.06 168 ARG A C 1
ATOM 1361 O O . ARG A 1 168 ? 20.738 5.100 -17.054 1.00 59.06 168 ARG A O 1
ATOM 1368 N N . VAL A 1 169 ? 20.693 3.954 -15.120 1.00 60.25 169 VAL A N 1
ATOM 1369 C CA . VAL A 1 169 ? 19.291 3.555 -15.211 1.00 60.25 169 VAL A CA 1
ATOM 1370 C C . VAL A 1 169 ? 18.387 4.756 -14.990 1.00 60.25 169 VAL A C 1
ATOM 1372 O O . VAL A 1 169 ? 17.514 4.948 -15.829 1.00 60.25 169 VAL A O 1
ATOM 1375 N N . LEU A 1 170 ? 18.639 5.598 -13.980 1.00 60.75 170 LEU A N 1
ATOM 1376 C CA . LEU A 1 170 ? 17.926 6.869 -13.765 1.00 60.75 170 LEU A CA 1
ATOM 1377 C C . LEU A 1 170 ? 17.933 7.735 -15.036 1.00 60.75 170 LEU A C 1
ATOM 1379 O O . LEU A 1 170 ? 16.872 8.020 -15.599 1.00 60.75 170 LEU A O 1
ATOM 1383 N N . ASN A 1 171 ? 19.120 7.968 -15.604 1.00 59.97 171 ASN A N 1
ATOM 1384 C CA . ASN A 1 171 ? 19.255 8.706 -16.859 1.00 59.97 171 ASN A CA 1
ATOM 1385 C C . ASN A 1 171 ? 18.507 8.034 -18.028 1.00 59.97 171 ASN A C 1
ATOM 1387 O O . ASN A 1 171 ? 17.856 8.712 -18.822 1.00 59.97 171 ASN A O 1
ATOM 1391 N N . SER A 1 172 ? 18.551 6.698 -18.138 1.00 58.19 172 SER A N 1
ATOM 1392 C CA . SER A 1 172 ? 17.823 5.959 -19.185 1.00 58.19 172 SER A CA 1
ATOM 1393 C C . SER A 1 172 ? 16.304 6.030 -19.023 1.00 58.19 172 SER A C 1
ATOM 1395 O O . SER A 1 172 ? 15.566 5.898 -20.002 1.00 58.19 172 SER A O 1
ATOM 1397 N N . ILE A 1 173 ? 15.822 6.243 -17.792 1.00 55.81 173 ILE A N 1
ATOM 1398 C CA . ILE A 1 173 ? 14.398 6.359 -17.511 1.00 55.81 173 ILE A CA 1
ATOM 1399 C C . ILE A 1 173 ? 13.862 7.786 -17.576 1.00 55.81 173 ILE A C 1
ATOM 1401 O O . ILE A 1 173 ? 12.639 7.934 -17.506 1.00 55.81 173 ILE A O 1
ATOM 1405 N N . GLY A 1 174 ? 14.734 8.767 -17.825 1.00 54.16 174 GLY A N 1
ATOM 1406 C CA . GLY A 1 174 ? 14.397 10.183 -17.950 1.00 54.16 174 GLY A CA 1
ATOM 1407 C C . GLY A 1 174 ? 14.312 10.917 -16.611 1.00 54.16 174 GLY A C 1
ATOM 1408 O O . GLY A 1 174 ? 13.570 11.894 -16.527 1.00 54.16 174 GLY A O 1
ATOM 1409 N N . LEU A 1 175 ? 15.017 10.425 -15.584 1.00 48.62 175 LEU A N 1
ATOM 1410 C CA . LEU A 1 175 ? 15.115 11.014 -14.245 1.00 48.62 175 LEU A CA 1
ATOM 1411 C C . LEU A 1 175 ? 16.554 11.413 -13.914 1.00 48.62 175 LEU A C 1
ATOM 1413 O O . LEU A 1 175 ? 17.472 10.641 -14.270 1.00 48.62 175 LEU A O 1
#

Sequence (175 aa):
MADSDDISSSFQLADPEDKERFFARLKKLNVNNPSELNSFLDDYKYRKLIVTGFNRDLVIVGRNESTVFEDFTLQVWKKYYIEEDVAQIGVLQGSLSFPVEGVFVGKSSGRVYVCQECDDYQEQCIVCIAYSLEHFLVRGPQKLLEYNKPQCLFDNCYGCFDPLIKDRVLNSIGL

Organism: NCBI:txid174260